Protein AF-X1D6X6-F1 (afdb_monomer_lite)

Organism: NCBI:txid412755

Structure (mmCIF, N/CA/C/O backbone):
data_AF-X1D6X6-F1
#
_entry.id   AF-X1D6X6-F1
#
loop_
_atom_site.group_PDB
_atom_site.id
_atom_site.type_symbol
_atom_site.label_atom_id
_atom_site.label_alt_id
_atom_site.label_comp_id
_atom_site.label_asym_id
_atom_site.label_entity_id
_atom_site.label_seq_id
_atom_site.pdbx_PDB_ins_code
_atom_site.Cartn_x
_atom_site.Cartn_y
_atom_site.Cartn_z
_atom_site.occupancy
_atom_site.B_iso_or_equiv
_atom_site.auth_seq_id
_atom_site.auth_comp_id
_atom_site.auth_asym_id
_atom_site.auth_atom_id
_atom_site.pdbx_PDB_model_num
ATOM 1 N N . MET A 1 1 ? 17.654 23.952 -13.538 1.00 71.81 1 MET A N 1
ATOM 2 C CA . MET A 1 1 ? 16.752 23.762 -12.384 1.00 71.81 1 MET A CA 1
ATOM 3 C C . MET A 1 1 ? 16.764 22.276 -12.081 1.00 71.81 1 MET A C 1
ATOM 5 O O . MET A 1 1 ? 16.480 21.521 -13.000 1.00 71.81 1 MET A O 1
ATOM 9 N N . ASN A 1 2 ? 17.146 21.856 -10.876 1.00 89.12 2 AS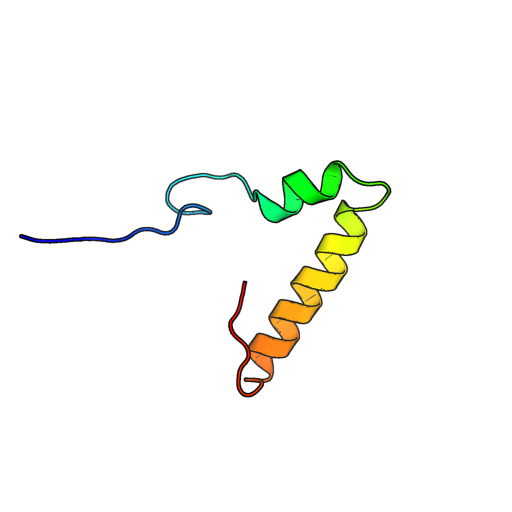N A N 1
ATOM 10 C CA . ASN A 1 2 ? 17.100 20.437 -10.512 1.00 89.12 2 ASN A CA 1
ATOM 11 C C . ASN A 1 2 ? 15.769 20.176 -9.805 1.00 89.12 2 ASN A C 1
ATOM 13 O O . ASN A 1 2 ? 15.450 20.882 -8.850 1.00 89.12 2 ASN A O 1
ATOM 17 N N . LEU A 1 3 ? 14.995 19.212 -10.305 1.00 93.56 3 LEU A N 1
ATOM 18 C CA . LEU A 1 3 ? 13.704 18.812 -9.750 1.00 93.56 3 LEU A CA 1
ATOM 19 C C . LEU A 1 3 ? 13.837 17.399 -9.180 1.00 93.56 3 LEU A C 1
ATOM 21 O O . LEU A 1 3 ? 14.428 16.534 -9.826 1.00 93.56 3 LEU A O 1
ATOM 25 N N . ILE A 1 4 ? 13.300 17.179 -7.985 1.00 94.75 4 ILE A N 1
ATOM 26 C CA . ILE A 1 4 ? 13.220 15.864 -7.348 1.00 94.75 4 ILE A CA 1
ATOM 27 C C . ILE A 1 4 ? 11.768 15.671 -6.925 1.00 94.75 4 ILE A C 1
ATOM 29 O O . ILE A 1 4 ? 11.175 16.582 -6.346 1.00 94.75 4 ILE A O 1
ATOM 33 N N . CYS A 1 5 ? 11.209 14.504 -7.231 1.00 95.25 5 CYS A N 1
ATOM 34 C CA . CYS A 1 5 ? 9.852 14.127 -6.862 1.00 95.25 5 CYS A CA 1
ATOM 35 C C . CYS A 1 5 ? 9.914 13.044 -5.787 1.00 95.25 5 CYS A C 1
ATOM 37 O O . CYS A 1 5 ? 10.699 12.104 -5.905 1.00 95.25 5 CYS A O 1
ATOM 39 N N . PHE A 1 6 ? 9.083 13.190 -4.761 1.00 96.44 6 PHE A N 1
ATOM 40 C CA . PHE A 1 6 ? 8.904 12.203 -3.706 1.00 96.44 6 PHE A CA 1
ATOM 41 C C . PHE A 1 6 ? 7.452 11.763 -3.698 1.00 96.44 6 PHE A C 1
ATOM 43 O O . PHE A 1 6 ? 6.564 12.574 -3.970 1.00 96.44 6 PHE A O 1
ATOM 50 N N . ASP A 1 7 ? 7.241 10.498 -3.365 1.00 94.81 7 ASP A N 1
ATOM 51 C CA . ASP A 1 7 ? 5.911 10.008 -3.050 1.00 94.81 7 ASP A CA 1
ATOM 52 C C . ASP A 1 7 ? 5.402 10.655 -1.753 1.00 94.81 7 ASP A C 1
ATOM 54 O O . ASP A 1 7 ? 6.186 11.022 -0.868 1.00 94.81 7 ASP A O 1
ATOM 58 N N . LEU A 1 8 ? 4.089 10.834 -1.659 1.00 94.94 8 LEU A N 1
ATOM 59 C CA . LEU A 1 8 ? 3.448 11.383 -0.478 1.00 94.94 8 LEU A CA 1
ATOM 60 C C . LEU A 1 8 ? 3.496 10.366 0.665 1.00 94.94 8 LEU A C 1
ATOM 62 O O . LEU A 1 8 ? 3.963 10.703 1.751 1.00 94.94 8 LEU A O 1
ATOM 66 N N . GLU A 1 9 ? 3.042 9.140 0.422 1.00 95.62 9 GLU A N 1
ATOM 67 C CA . GLU A 1 9 ? 2.930 8.101 1.447 1.00 95.62 9 GLU A CA 1
ATOM 68 C C . GLU A 1 9 ? 4.249 7.331 1.573 1.00 95.62 9 GLU A C 1
ATOM 70 O O . GLU A 1 9 ? 4.792 6.821 0.602 1.00 95.62 9 GLU A O 1
ATOM 75 N N . GLY A 1 10 ? 4.814 7.287 2.781 1.00 94.06 10 GLY A N 1
ATOM 76 C CA . GLY A 1 10 ? 6.143 6.744 3.062 1.00 94.06 10 GLY A CA 1
ATOM 77 C C . GLY A 1 10 ? 7.217 7.837 3.159 1.00 94.06 10 GLY A C 1
ATOM 78 O O . GLY A 1 10 ? 7.670 8.112 4.274 1.00 94.06 10 GLY A O 1
ATOM 79 N N . PRO A 1 11 ? 7.651 8.475 2.051 1.00 96.06 11 PRO A N 1
ATOM 80 C CA . PRO A 1 11 ? 8.710 9.485 2.093 1.00 96.06 11 PRO A CA 1
ATOM 81 C C . PRO A 1 11 ? 8.322 10.805 2.769 1.00 96.06 11 PRO A C 1
ATOM 83 O O . PRO A 1 11 ? 9.157 11.385 3.464 1.00 96.06 11 PRO A O 1
ATOM 86 N N . LEU A 1 12 ? 7.099 11.308 2.555 1.00 96.75 12 LEU A N 1
ATOM 87 C CA . LEU A 1 12 ? 6.669 12.617 3.073 1.00 96.75 12 LEU A CA 1
ATOM 88 C C . LEU A 1 12 ? 5.655 12.520 4.222 1.00 96.75 12 LEU A C 1
ATOM 90 O O . LEU A 1 12 ? 5.617 13.410 5.072 1.00 96.75 12 LEU A O 1
ATOM 94 N N . ALA A 1 13 ? 4.856 11.455 4.267 1.00 95.75 13 ALA A N 1
ATOM 95 C CA . ALA A 1 13 ? 3.801 11.244 5.248 1.00 95.75 13 ALA A CA 1
ATOM 96 C C . ALA A 1 13 ? 3.744 9.768 5.683 1.00 95.75 13 ALA A C 1
ATOM 98 O O . ALA A 1 13 ? 3.765 8.882 4.832 1.00 95.75 13 ALA A O 1
ATOM 99 N N . PRO A 1 14 ? 3.651 9.467 6.992 1.00 95.56 14 PRO A N 1
ATOM 100 C CA . PRO A 1 14 ? 3.544 8.089 7.474 1.00 95.56 14 PRO A CA 1
ATOM 101 C C . PRO A 1 14 ? 2.132 7.494 7.345 1.00 95.56 14 PRO A C 1
ATOM 103 O O . PRO A 1 14 ? 1.942 6.326 7.675 1.00 95.56 14 PRO A O 1
ATOM 106 N N . GLN A 1 15 ? 1.131 8.297 6.979 1.00 95.94 15 GLN A N 1
ATOM 107 C CA . GLN A 1 15 ? -0.253 7.850 6.854 1.00 95.94 15 GLN A CA 1
ATOM 108 C C . GLN A 1 15 ? -0.485 7.133 5.524 1.00 95.94 15 GLN A C 1
ATOM 110 O O . GLN A 1 15 ? -0.055 7.622 4.486 1.00 95.94 15 GLN A O 1
ATOM 115 N N . ASP A 1 16 ? -1.247 6.044 5.587 1.00 96.69 16 ASP A N 1
ATOM 116 C CA . ASP A 1 16 ? -1.866 5.394 4.432 1.00 96.69 16 ASP A CA 1
ATOM 117 C C . ASP A 1 16 ? -3.284 5.960 4.285 1.00 96.69 16 ASP A C 1
ATOM 119 O O . ASP A 1 16 ? -4.197 5.617 5.050 1.00 96.69 16 ASP A O 1
ATOM 123 N N . ASN A 1 17 ? -3.470 6.917 3.374 1.00 96.06 17 ASN A N 1
ATOM 124 C CA . ASN A 1 17 ? -4.732 7.649 3.298 1.00 96.06 17 ASN A CA 1
ATOM 125 C C . ASN A 1 17 ? -5.861 6.760 2.776 1.00 96.06 17 ASN A C 1
ATOM 127 O O . ASN A 1 17 ? -7.012 6.921 3.197 1.00 96.06 17 ASN A O 1
ATOM 131 N N . ALA A 1 18 ? -5.549 5.820 1.883 1.00 96.44 18 ALA A N 1
ATOM 132 C CA . ALA A 1 18 ? -6.534 4.910 1.320 1.00 96.44 18 ALA A CA 1
ATOM 133 C C . ALA A 1 18 ? -7.062 3.940 2.391 1.00 96.44 18 ALA A C 1
ATOM 135 O O . ALA A 1 18 ? -8.281 3.767 2.526 1.00 96.44 18 ALA A O 1
ATOM 136 N N . TYR A 1 19 ? -6.179 3.378 3.219 1.00 97.25 19 TYR A N 1
ATOM 137 C CA . TYR A 1 19 ? -6.563 2.498 4.319 1.00 97.25 19 TYR A CA 1
ATOM 138 C C . TYR A 1 19 ? -7.326 3.237 5.417 1.00 97.25 19 TYR A C 1
ATOM 140 O O . TYR A 1 19 ? -8.367 2.754 5.880 1.00 97.25 19 TYR A O 1
ATOM 148 N N . GLU A 1 20 ? -6.852 4.416 5.831 1.00 97.25 20 GLU A N 1
ATOM 149 C CA . GLU A 1 20 ? -7.514 5.203 6.876 1.00 97.25 20 GLU A CA 1
ATOM 150 C C . GLU A 1 20 ? -8.910 5.666 6.445 1.00 97.25 20 GLU A C 1
ATOM 152 O O . GLU A 1 20 ? -9.859 5.569 7.228 1.00 97.25 20 GLU A O 1
ATOM 157 N N . LEU A 1 21 ? -9.087 6.064 5.179 1.00 97.31 21 LEU A N 1
ATOM 158 C CA . LEU A 1 21 ? -10.411 6.339 4.617 1.00 97.31 21 LEU A CA 1
ATOM 159 C C . LEU A 1 21 ? -11.307 5.098 4.684 1.00 97.31 21 LEU A C 1
ATOM 161 O O . LEU A 1 21 ? -12.462 5.181 5.110 1.00 97.31 21 LEU A O 1
ATOM 165 N N . MET A 1 22 ? -10.784 3.933 4.300 1.00 98.06 22 MET A N 1
ATOM 166 C CA . MET A 1 22 ? -11.562 2.698 4.296 1.00 98.06 22 MET A CA 1
ATOM 167 C C . MET A 1 22 ? -12.020 2.284 5.695 1.00 98.06 22 MET A C 1
ATOM 169 O O . MET A 1 22 ? -13.130 1.772 5.846 1.00 98.06 22 MET A O 1
ATOM 173 N N . LYS A 1 23 ? -11.249 2.562 6.749 1.00 97.50 23 LYS A N 1
ATOM 174 C CA . LYS A 1 23 ? -11.670 2.289 8.135 1.00 97.50 23 LYS A CA 1
ATOM 175 C C . LYS A 1 23 ? -12.919 3.056 8.574 1.00 97.50 23 LYS A C 1
ATOM 177 O O . L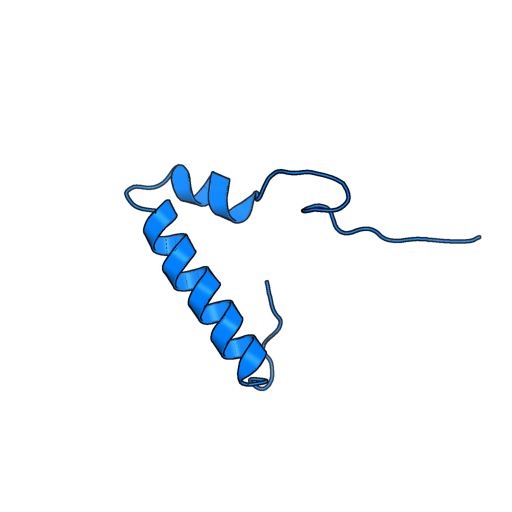YS A 1 23 ? -13.576 2.612 9.515 1.00 97.50 23 LYS A O 1
ATOM 182 N N . LEU A 1 24 ? -13.286 4.146 7.897 1.00 98.19 24 LEU A N 1
ATOM 183 C CA . LEU A 1 24 ? -14.513 4.896 8.194 1.00 98.19 24 LEU A CA 1
ATOM 184 C C . LEU A 1 24 ? -15.790 4.138 7.790 1.00 98.19 24 LEU A C 1
ATOM 186 O O . LEU A 1 24 ? -16.877 4.460 8.271 1.00 98.19 24 LEU A O 1
ATOM 190 N N . PHE A 1 25 ? -15.678 3.114 6.938 1.00 97.88 25 PHE A N 1
ATOM 191 C CA . PHE A 1 25 ? -16.809 2.309 6.479 1.00 97.88 25 PHE A CA 1
ATOM 192 C C . PHE A 1 25 ? -16.968 1.012 7.293 1.00 97.88 25 PHE A C 1
ATOM 194 O O . PHE A 1 25 ? -15.980 0.434 7.763 1.00 97.88 25 PHE A O 1
ATOM 201 N N . PRO A 1 26 ? -18.194 0.462 7.423 1.00 98.06 26 PRO A N 1
ATOM 202 C CA . PRO A 1 26 ? -18.408 -0.814 8.101 1.00 98.06 26 PRO A CA 1
ATOM 203 C C . PRO A 1 26 ? -17.579 -1.948 7.481 1.00 98.06 26 PRO A C 1
ATOM 205 O O . PRO A 1 26 ? -17.778 -2.322 6.327 1.00 98.06 26 PRO A O 1
ATOM 208 N N . ARG A 1 27 ? -16.680 -2.541 8.280 1.00 97.56 27 ARG A N 1
ATOM 209 C CA . ARG A 1 27 ? -15.711 -3.577 7.856 1.00 97.56 27 ARG A CA 1
ATOM 210 C C . ARG A 1 27 ? -14.708 -3.110 6.790 1.00 97.56 27 ARG A C 1
ATOM 212 O O . ARG A 1 27 ? -14.043 -3.957 6.198 1.00 97.56 27 ARG A O 1
ATOM 219 N N . GLY A 1 28 ? -14.570 -1.807 6.554 1.00 98.19 28 GLY A N 1
ATOM 220 C CA . GLY A 1 28 ? -13.794 -1.300 5.428 1.00 98.19 28 GLY A CA 1
ATOM 221 C C . GLY A 1 28 ? -12.295 -1.594 5.513 1.00 98.19 28 GLY A C 1
ATOM 222 O O . GLY A 1 28 ? -11.708 -1.890 4.483 1.00 98.19 28 GLY A O 1
ATOM 223 N N . GLY A 1 29 ? -11.704 -1.695 6.710 1.00 98.00 29 GLY A N 1
ATOM 224 C CA . GLY A 1 29 ? -10.315 -2.163 6.855 1.00 98.00 29 GLY A CA 1
ATOM 225 C C . GLY A 1 29 ? -10.087 -3.572 6.281 1.00 98.00 29 GLY A C 1
ATOM 226 O O . GLY A 1 29 ? -9.167 -3.780 5.501 1.00 98.00 29 GLY A O 1
ATOM 227 N N . LYS A 1 30 ? -10.994 -4.522 6.559 1.00 97.88 30 LYS A N 1
ATOM 228 C CA . LYS A 1 30 ? -10.916 -5.883 5.989 1.00 97.88 30 LYS A CA 1
ATOM 229 C C . LYS A 1 30 ? -11.144 -5.896 4.480 1.00 97.88 30 LYS A C 1
ATOM 231 O O . LYS A 1 30 ? -10.573 -6.718 3.777 1.00 97.88 30 LYS A O 1
ATOM 236 N N . ILE A 1 31 ? -12.030 -5.027 3.992 1.00 98.19 31 ILE A N 1
ATOM 237 C CA . ILE A 1 31 ? -12.288 -4.893 2.554 1.00 98.19 31 ILE A CA 1
ATOM 238 C C . ILE A 1 31 ? -11.035 -4.355 1.859 1.00 98.19 31 ILE A C 1
ATOM 240 O O . IL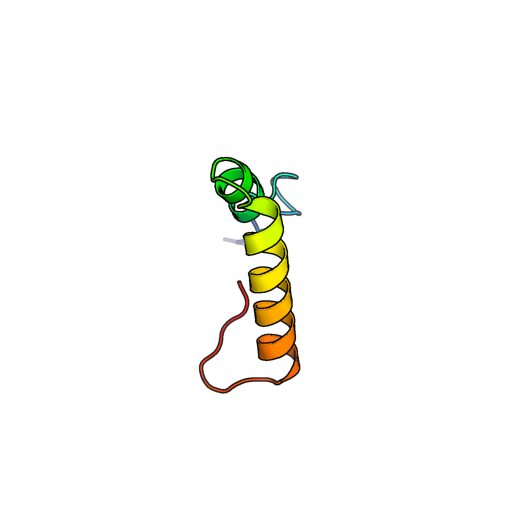E A 1 31 ? -10.636 -4.905 0.839 1.00 98.19 31 ILE A O 1
ATOM 244 N N . PHE A 1 32 ? -10.395 -3.338 2.436 1.00 98.25 32 PHE A N 1
ATOM 245 C CA . PHE A 1 32 ? -9.161 -2.772 1.905 1.00 98.25 32 PHE A CA 1
ATOM 246 C C . PHE A 1 32 ? -8.037 -3.803 1.852 1.00 98.25 32 PHE A C 1
ATOM 248 O O . PHE A 1 32 ? -7.424 -3.947 0.808 1.00 98.25 32 PHE A O 1
ATOM 255 N N . GLU A 1 33 ? -7.829 -4.592 2.909 1.00 98.12 33 GLU A N 1
ATOM 256 C CA . GLU A 1 33 ? -6.818 -5.663 2.915 1.00 98.12 33 GLU A CA 1
ATOM 257 C C . GLU A 1 33 ? -7.015 -6.670 1.769 1.00 98.12 33 GLU A C 1
ATOM 259 O O . GLU A 1 33 ? -6.050 -7.125 1.159 1.00 98.12 33 GLU A O 1
ATOM 264 N N . VAL A 1 34 ? -8.268 -7.013 1.443 1.00 98.19 34 VAL A N 1
ATOM 265 C CA . VAL A 1 34 ? -8.573 -7.909 0.315 1.00 98.19 34 VAL A CA 1
ATOM 266 C C . VAL A 1 34 ? -8.262 -7.243 -1.026 1.00 98.19 34 VAL A C 1
ATOM 268 O O . VAL A 1 34 ? -7.720 -7.902 -1.911 1.00 98.19 34 VAL A O 1
ATOM 271 N N . ILE A 1 35 ? -8.599 -5.961 -1.180 1.00 97.75 35 ILE A N 1
ATOM 272 C CA . ILE A 1 35 ? -8.351 -5.199 -2.412 1.00 97.75 35 ILE A CA 1
ATOM 273 C C . ILE A 1 35 ? -6.850 -4.960 -2.611 1.00 97.75 35 ILE A C 1
ATOM 275 O O . ILE A 1 35 ? -6.345 -5.249 -3.686 1.00 97.75 35 ILE A O 1
ATOM 279 N N . SER A 1 36 ? -6.135 -4.513 -1.579 1.00 97.69 36 SER A N 1
ATOM 280 C CA . SER A 1 36 ? -4.685 -4.283 -1.607 1.00 97.69 36 SER A CA 1
ATOM 281 C C . SER A 1 36 ? -3.925 -5.569 -1.937 1.00 97.69 36 SER A C 1
ATOM 283 O O . SER A 1 36 ? -3.072 -5.576 -2.815 1.00 97.69 36 SER A O 1
ATOM 285 N N . ARG A 1 37 ? -4.327 -6.712 -1.367 1.00 98.12 37 ARG A N 1
ATOM 286 C CA . ARG A 1 37 ? -3.750 -8.002 -1.769 1.00 98.12 37 ARG A CA 1
ATOM 287 C C . ARG A 1 37 ? -4.033 -8.350 -3.234 1.00 98.12 37 ARG A C 1
ATOM 289 O O . ARG A 1 37 ? -3.236 -9.038 -3.864 1.00 98.12 37 ARG A O 1
ATOM 296 N N . TYR A 1 38 ? -5.198 -7.982 -3.757 1.00 97.75 38 TYR A N 1
ATOM 297 C CA . TYR A 1 38 ? -5.514 -8.223 -5.163 1.00 97.75 38 TYR A CA 1
ATOM 298 C C . TYR A 1 38 ? -4.667 -7.339 -6.085 1.00 97.75 38 TYR A C 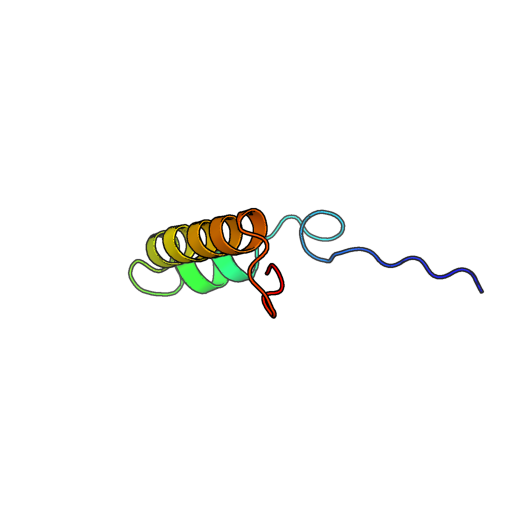1
ATOM 300 O O . TYR A 1 38 ? -4.188 -7.848 -7.094 1.00 97.75 38 TYR A O 1
ATOM 308 N N . ASP A 1 39 ? -4.429 -6.080 -5.708 1.00 98.00 39 ASP A N 1
ATOM 309 C CA . ASP A 1 39 ? -3.492 -5.183 -6.393 1.00 98.00 39 ASP A CA 1
ATOM 310 C C . ASP A 1 39 ? -2.090 -5.803 -6.486 1.00 98.00 39 ASP A C 1
ATOM 312 O O . ASP A 1 39 ? -1.575 -5.978 -7.592 1.00 98.00 39 ASP A O 1
ATOM 316 N N . ASP A 1 40 ? -1.549 -6.287 -5.360 1.00 97.44 40 ASP A N 1
ATOM 317 C CA . ASP A 1 40 ? -0.252 -6.975 -5.323 1.00 97.44 40 ASP A CA 1
ATOM 318 C C . ASP A 1 40 ? -0.201 -8.154 -6.306 1.00 97.44 40 ASP A C 1
ATOM 320 O O . ASP A 1 40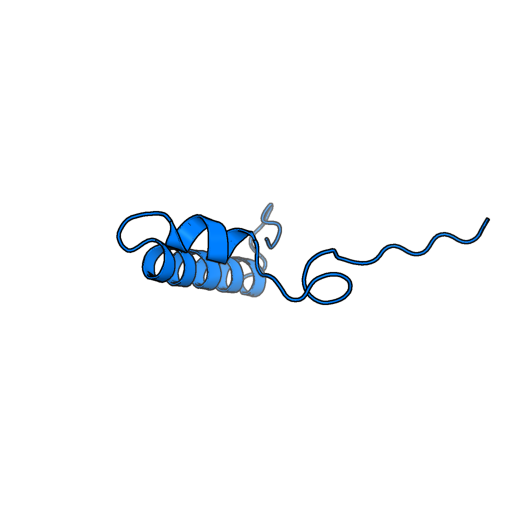 ? 0.783 -8.346 -7.020 1.00 97.44 40 ASP A O 1
ATOM 324 N N . LEU A 1 41 ? -1.264 -8.967 -6.359 1.00 98.19 41 LEU A N 1
ATOM 325 C CA . LEU A 1 41 ? -1.331 -10.116 -7.264 1.00 98.19 41 LEU A CA 1
ATOM 326 C C . LEU A 1 41 ? -1.342 -9.687 -8.733 1.00 98.19 41 LEU A C 1
ATOM 328 O O . LEU A 1 41 ? -0.614 -10.275 -9.527 1.00 98.19 41 LEU A O 1
ATOM 332 N N . LEU A 1 42 ? -2.122 -8.666 -9.097 1.00 97.94 42 LEU A N 1
ATOM 333 C CA . LEU A 1 42 ? -2.164 -8.163 -10.472 1.00 97.94 42 LEU A CA 1
ATOM 334 C C . LEU A 1 42 ? -0.820 -7.574 -10.910 1.00 97.94 42 LEU A C 1
ATOM 336 O O . LEU A 1 42 ? -0.390 -7.796 -12.046 1.00 97.94 42 LEU A O 1
ATOM 340 N N . THR A 1 43 ? -0.145 -6.884 -9.993 1.00 97.12 43 THR A N 1
ATOM 341 C CA . THR A 1 43 ? 1.192 -6.326 -10.197 1.00 97.12 43 THR A CA 1
ATOM 342 C C . THR A 1 43 ? 2.231 -7.432 -10.380 1.00 97.12 43 THR A C 1
ATOM 344 O O . THR A 1 43 ? 3.017 -7.393 -11.327 1.00 97.12 43 THR A O 1
ATOM 347 N N . LEU A 1 44 ? 2.204 -8.471 -9.538 1.00 97.25 44 LEU A N 1
ATOM 348 C CA . LEU A 1 44 ? 3.097 -9.631 -9.652 1.00 97.25 44 LEU A CA 1
ATOM 349 C C . LEU A 1 44 ? 2.839 -10.465 -10.915 1.00 97.25 44 LEU A C 1
ATOM 351 O O . LEU A 1 44 ? 3.777 -11.022 -11.484 1.00 97.25 44 LEU A O 1
ATOM 355 N N . GLU A 1 45 ? 1.587 -10.550 -11.363 1.00 97.38 45 GLU A N 1
ATOM 356 C CA . GLU A 1 45 ? 1.211 -11.198 -12.624 1.00 97.38 45 GLU A CA 1
ATOM 357 C C . GLU A 1 45 ? 1.623 -10.378 -13.859 1.00 97.38 45 GLU A C 1
ATOM 359 O O . GLU A 1 45 ? 1.572 -10.899 -14.975 1.00 97.38 45 GLU A O 1
ATOM 364 N N . GLY A 1 46 ? 2.041 -9.117 -13.683 1.00 96.31 46 GLY A N 1
ATOM 365 C CA . GLY A 1 46 ? 2.372 -8.213 -14.784 1.00 96.31 46 GLY A CA 1
ATOM 366 C C . GLY A 1 46 ? 1.184 -8.013 -15.720 1.00 96.31 46 GLY A C 1
ATOM 367 O O . GLY A 1 46 ? 1.344 -8.037 -16.944 1.00 96.31 46 GLY A O 1
ATOM 368 N N . ARG A 1 47 ? -0.025 -7.914 -15.150 1.00 96.12 47 ARG A N 1
ATOM 369 C CA . ARG A 1 47 ? -1.269 -7.873 -15.918 1.00 96.12 47 ARG A CA 1
ATOM 370 C C . ARG A 1 47 ? -1.226 -6.725 -16.940 1.00 96.12 47 ARG A C 1
ATOM 372 O O . ARG A 1 47 ? -0.989 -5.585 -16.547 1.00 96.12 47 ARG A O 1
ATOM 379 N N . PRO A 1 48 ? -1.502 -6.994 -18.232 1.00 96.94 48 PRO A N 1
ATOM 380 C CA . PRO A 1 48 ? -1.555 -5.947 -19.243 1.00 96.94 48 PRO A CA 1
ATOM 381 C C . PRO A 1 48 ? -2.545 -4.850 -18.859 1.00 96.94 48 PRO A C 1
ATOM 383 O O . PRO A 1 48 ? -3.656 -5.147 -18.410 1.00 96.94 48 PRO A O 1
ATOM 386 N N . ASP A 1 49 ? -2.125 -3.603 -19.059 1.00 95.88 49 ASP A N 1
ATOM 387 C CA . ASP A 1 49 ? -2.905 -2.393 -18.787 1.00 95.88 49 ASP A CA 1
ATOM 388 C C . ASP A 1 49 ? -3.309 -2.209 -17.307 1.00 95.88 49 ASP A C 1
ATOM 390 O O . ASP A 1 49 ? -4.279 -1.506 -17.012 1.00 95.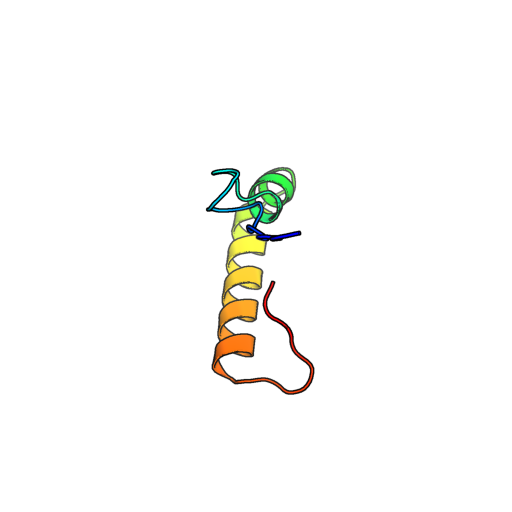88 49 ASP A O 1
ATOM 394 N N . TYR A 1 50 ? -2.585 -2.837 -16.370 1.00 97.38 50 TYR A N 1
ATOM 395 C CA . TYR A 1 50 ? -2.731 -2.616 -14.930 1.00 97.38 50 TYR A CA 1
ATOM 396 C C . TYR A 1 50 ? -1.575 -1.781 -14.380 1.00 97.38 50 TYR A C 1
ATOM 398 O O . TYR A 1 50 ? -0.414 -2.100 -14.625 1.00 97.38 50 TYR A O 1
ATOM 406 N N . GLU A 1 51 ? -1.904 -0.754 -13.601 1.00 96.19 51 GLU A N 1
ATOM 407 C CA . GLU A 1 51 ? -0.934 0.053 -12.862 1.00 96.19 51 GLU A CA 1
ATOM 408 C C . GLU A 1 51 ? -1.152 -0.174 -11.360 1.00 96.19 51 GLU A C 1
ATOM 410 O O . GLU A 1 51 ? -2.308 -0.117 -10.925 1.00 96.19 51 GLU A O 1
ATOM 415 N N . PRO A 1 52 ? -0.086 -0.442 -10.587 1.00 94.50 52 PRO A N 1
ATOM 416 C CA . PRO A 1 52 ? -0.179 -0.580 -9.138 1.00 94.50 52 PRO A CA 1
ATOM 417 C C . PRO A 1 52 ? -0.670 0.714 -8.483 1.00 94.50 52 PRO A C 1
ATOM 419 O O . PRO A 1 52 ? -0.353 1.817 -8.948 1.00 94.50 52 PRO A O 1
ATOM 422 N N . GLY A 1 53 ? -1.450 0.544 -7.416 1.00 87.81 53 GLY A N 1
ATOM 423 C CA . GLY A 1 53 ? -1.968 1.623 -6.572 1.00 87.81 53 GLY A CA 1
ATOM 424 C C . GLY A 1 53 ? -0.975 2.165 -5.557 1.00 87.81 53 GLY A C 1
ATOM 425 O O . GLY A 1 53 ? -0.077 1.410 -5.124 1.00 87.81 53 GLY A O 1
#

Secondary structure (DSSP, 8-state):
-------TBTTTBS--HHHHHHHTSTTHHHHHHHHHHHHHHHHHTT-TT----

Radius of gyration: 14.34 Å; chains: 1; bounding box: 36×35×27 Å

Sequence (53 aa):
MNLICFDLEGPLAPQDNAYELMKLFPRGGKIFEVISRYDDLLTLEGRPDYEPG

Foldseek 3Di:
DDDDDDDCDPPPDVDDPCLVVLVVDDCRNVVVVVVLVVLVVCVVVVPPPDDRD

pLDDT: mean 96.06, std 3.91, range [71.81, 98.25]